Protein AF-A0A7Y5FKB8-F1 (afdb_monomer)

Secondary structure (DSSP, 8-state):
-HHHHHHHHHHTHHHHHHHHHTT-S-HHHHHHHHHHHHHHHHHHGGG-S-SSSHHHHHHHHHHHHHHHHHHHHHHH-

Mean predicted aligned error: 4.08 Å

pLDDT: mean 88.74, std 9.65, range [57.69, 97.56]

Sequence (77 aa):
MRDLITSKLLNQREQLLAYVRRKVSDSALAEDVLQDSLLKALRAAPELRDEEKLVPWFYRILNNAITDVYRRRQVEA

Solvent-accessible surface area (backbone atoms only — not comparable to full-atom values): 4446 Å² total; per-residue (Å²): 106,71,68,55,58,50,49,58,53,60,76,40,41,68,62,54,43,54,55,37,43,77,75,31,87,51,66,67,59,22,50,50,48,48,52,54,37,50,54,52,44,66,72,52,46,84,74,58,90,50,80,82,52,45,62,68,52,47,53,52,48,44,51,52,48,52,52,49,52,55,54,49,56,67,73,77,106

Foldseek 3Di:
DLVVLLCVLVVCLVVQLVVLCVLDVDSVVSVVLSVVLSVVLSVCVVVDPDSVCSVVVSVVSSVVSSVVVVVVVVVVD

Nearest PDB structures (foldseek):
  1h3l-assembly1_A  TM=9.128E-01  e=1.821E-02  Streptomyces coelicolor A3(2)
  8z6g-assembly1_B  TM=7.969E-01  e=2.312E-02  Pseudomonas aeruginosa
  8z6g-assembly3_F  TM=8.030E-01  e=9.107E-02  Pseudomonas aeruginosa
  6in7-assembly1_B  TM=8.339E-01  e=1.382E-01  Pseudomonas aeruginosa PAO1
  5wuq-assembly1_A  TM=8.418E-01  e=3.587E-01  Bacillus subtilis subsp. subtilis str. 168

Structure (mmCIF, N/CA/C/O backbone):
data_AF-A0A7Y5FKB8-F1
#
_entry.id   AF-A0A7Y5FKB8-F1
#
loop_
_atom_site.group_PDB
_atom_site.id
_atom_site.type_symbol
_atom_site.label_atom_id
_atom_site.label_alt_id
_atom_site.label_comp_id
_atom_site.label_asym_id
_atom_site.label_entity_id
_atom_site.label_seq_id
_atom_site.pdbx_PDB_ins_code
_atom_site.Cartn_x
_atom_site.Cartn_y
_atom_site.Cartn_z
_atom_site.occupancy
_atom_site.B_iso_or_equiv
_atom_site.auth_seq_id
_atom_site.auth_comp_id
_atom_site.auth_asym_id
_atom_site.auth_atom_id
_atom_site.pdbx_PDB_model_num
ATOM 1 N N . MET A 1 1 ? 12.095 -8.939 -16.760 1.00 57.69 1 MET A N 1
ATOM 2 C CA . MET A 1 1 ? 11.033 -7.907 -16.682 1.00 57.69 1 MET A CA 1
ATOM 3 C C . MET A 1 1 ? 10.090 -8.127 -15.498 1.00 57.69 1 MET A C 1
ATOM 5 O O . MET A 1 1 ? 10.102 -7.313 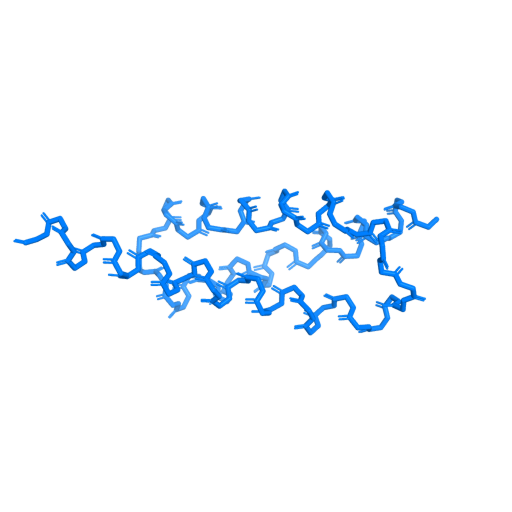-14.588 1.00 57.69 1 MET A O 1
ATOM 9 N N . ARG A 1 2 ? 9.322 -9.233 -15.445 1.00 61.31 2 ARG A N 1
ATOM 10 C CA . ARG A 1 2 ? 8.345 -9.506 -14.362 1.00 61.31 2 ARG A CA 1
ATOM 11 C C . ARG A 1 2 ? 8.966 -9.467 -12.954 1.00 61.31 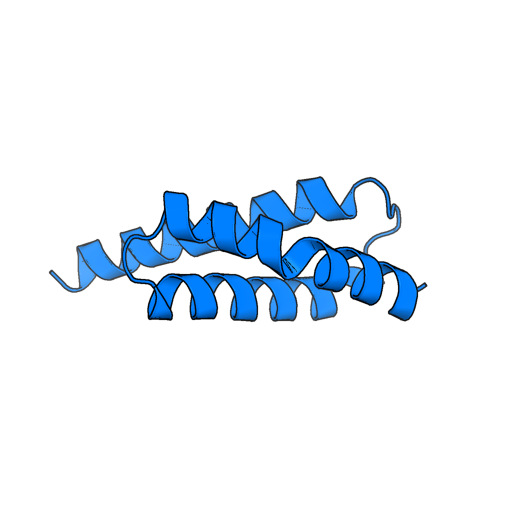2 ARG A C 1
ATOM 13 O O . ARG A 1 2 ? 8.403 -8.854 -12.049 1.00 61.31 2 ARG A O 1
ATOM 20 N N . ASP A 1 3 ? 10.161 -10.031 -12.807 1.00 71.81 3 ASP A N 1
ATOM 21 C CA . ASP A 1 3 ? 10.869 -10.091 -11.520 1.00 71.81 3 ASP A CA 1
ATOM 22 C C . ASP A 1 3 ? 11.459 -8.738 -11.098 1.00 71.81 3 ASP A C 1
ATOM 24 O O . ASP A 1 3 ? 11.563 -8.455 -9.906 1.00 71.81 3 ASP A O 1
ATOM 28 N N . LEU A 1 4 ? 11.771 -7.856 -12.056 1.00 73.50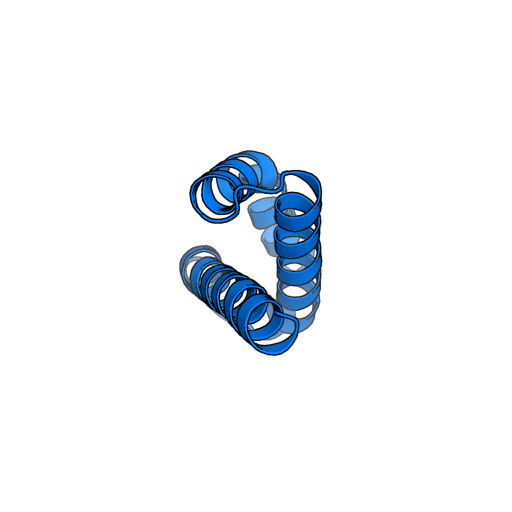 4 LEU A N 1
ATOM 29 C CA . LEU A 1 4 ? 12.308 -6.517 -11.790 1.00 73.50 4 LEU A CA 1
ATOM 30 C C . LEU A 1 4 ? 11.211 -5.575 -11.280 1.00 73.50 4 LEU A C 1
ATOM 32 O O . LEU A 1 4 ? 11.392 -4.901 -10.268 1.00 73.50 4 LEU A O 1
ATOM 36 N N . ILE A 1 5 ? 10.040 -5.601 -11.926 1.00 74.06 5 ILE A N 1
ATOM 37 C CA . ILE A 1 5 ? 8.839 -4.865 -11.501 1.00 74.06 5 ILE A CA 1
ATOM 38 C C . ILE A 1 5 ? 8.396 -5.307 -10.100 1.00 74.06 5 ILE A C 1
ATOM 40 O O . ILE A 1 5 ? 8.118 -4.471 -9.237 1.00 74.06 5 ILE A O 1
ATOM 44 N N . THR A 1 6 ? 8.391 -6.621 -9.862 1.00 78.00 6 THR A N 1
ATOM 45 C CA . THR A 1 6 ? 8.060 -7.212 -8.558 1.00 78.00 6 THR A CA 1
ATOM 46 C C . THR A 1 6 ? 9.048 -6.749 -7.491 1.00 78.00 6 THR A C 1
ATOM 48 O O . THR A 1 6 ? 8.639 -6.203 -6.467 1.00 78.00 6 THR A O 1
ATOM 51 N N . SER A 1 7 ? 10.350 -6.872 -7.759 1.00 84.56 7 SER A N 1
ATOM 52 C CA . SER A 1 7 ? 11.402 -6.449 -6.830 1.00 84.56 7 SER A CA 1
ATOM 53 C C . SER A 1 7 ? 11.331 -4.952 -6.522 1.00 84.56 7 SER A C 1
ATOM 55 O O . SER A 1 7 ? 11.477 -4.553 -5.371 1.00 84.56 7 SER A O 1
ATOM 57 N N . LYS A 1 8 ? 11.033 -4.106 -7.518 1.00 85.88 8 LYS A N 1
ATOM 58 C CA . LYS A 1 8 ? 10.914 -2.652 -7.337 1.00 85.88 8 LYS A CA 1
ATOM 59 C C . LYS A 1 8 ? 9.789 -2.275 -6.370 1.00 85.88 8 LYS A C 1
ATOM 61 O O . LYS A 1 8 ? 10.008 -1.434 -5.502 1.00 85.88 8 LYS A O 1
ATOM 66 N N . LEU A 1 9 ? 8.614 -2.904 -6.481 1.00 84.31 9 LEU A N 1
ATOM 67 C CA . LEU A 1 9 ? 7.498 -2.661 -5.556 1.00 84.31 9 LEU A CA 1
ATOM 68 C C . LEU A 1 9 ? 7.767 -3.231 -4.162 1.00 84.31 9 LEU A C 1
ATOM 70 O O . LEU A 1 9 ? 7.512 -2.553 -3.168 1.00 84.31 9 LEU A O 1
ATOM 74 N N . LEU A 1 10 ? 8.314 -4.447 -4.078 1.00 86.06 10 LEU A N 1
ATOM 75 C CA . LEU A 1 10 ? 8.622 -5.081 -2.794 1.00 86.06 10 LEU A CA 1
ATOM 76 C C . LEU A 1 10 ? 9.690 -4.306 -2.012 1.00 86.06 10 LEU A C 1
ATOM 78 O O . LEU A 1 10 ? 9.536 -4.113 -0.809 1.00 86.06 10 LEU A O 1
ATOM 82 N N . ASN A 1 11 ? 10.700 -3.757 -2.691 1.00 91.44 11 ASN A N 1
ATOM 83 C CA . ASN A 1 11 ? 11.718 -2.907 -2.066 1.00 91.44 11 ASN A CA 1
ATOM 84 C C . ASN A 1 11 ? 11.146 -1.596 -1.500 1.00 91.44 11 ASN A C 1
ATOM 86 O O . ASN A 1 11 ? 11.749 -0.986 -0.620 1.00 91.44 11 ASN A O 1
ATOM 90 N N . GLN A 1 12 ? 9.985 -1.151 -1.986 1.00 91.75 12 GLN A N 1
ATOM 91 C CA . GLN A 1 12 ? 9.299 0.047 -1.495 1.00 91.75 12 GLN A CA 1
ATOM 92 C C . GLN A 1 12 ? 8.193 -0.265 -0.481 1.00 91.75 12 GLN A C 1
ATOM 94 O O . GLN A 1 12 ? 7.543 0.665 0.000 1.00 91.75 12 GLN A O 1
ATOM 99 N N . ARG A 1 13 ? 7.980 -1.541 -0.125 1.00 92.94 13 ARG A N 1
ATOM 100 C CA . ARG A 1 13 ? 6.858 -1.984 0.717 1.00 92.94 13 ARG A CA 1
ATOM 101 C C . ARG A 1 13 ? 6.725 -1.171 2.001 1.00 92.94 13 ARG A C 1
ATOM 103 O O . ARG A 1 13 ? 5.628 -0.718 2.299 1.00 92.94 13 ARG A O 1
ATOM 110 N N . GLU A 1 14 ? 7.815 -0.941 2.727 1.00 94.62 14 GLU A N 1
ATOM 111 C CA . GLU A 1 14 ? 7.773 -0.205 4.000 1.00 94.62 14 GLU A CA 1
ATOM 112 C C . GLU A 1 14 ? 7.347 1.259 3.827 1.00 94.62 14 GLU A C 1
ATOM 114 O O . GLU A 1 14 ? 6.541 1.779 4.598 1.00 94.62 14 GLU A O 1
ATOM 119 N N . GLN A 1 15 ? 7.817 1.924 2.768 1.00 95.81 15 GLN A N 1
ATOM 120 C CA . GLN A 1 15 ? 7.418 3.303 2.462 1.00 95.81 15 GLN A CA 1
ATOM 121 C C . GLN A 1 15 ? 5.944 3.373 2.047 1.00 95.81 15 GLN A C 1
ATOM 123 O O . GLN A 1 15 ? 5.213 4.273 2.467 1.00 95.81 15 GLN A O 1
ATOM 128 N N . LEU A 1 16 ? 5.492 2.394 1.261 1.00 95.62 16 LEU A N 1
ATOM 129 C CA . LEU A 1 16 ? 4.099 2.262 0.844 1.00 95.62 16 LEU A CA 1
ATOM 130 C C . LEU A 1 16 ? 3.192 1.958 2.045 1.00 95.62 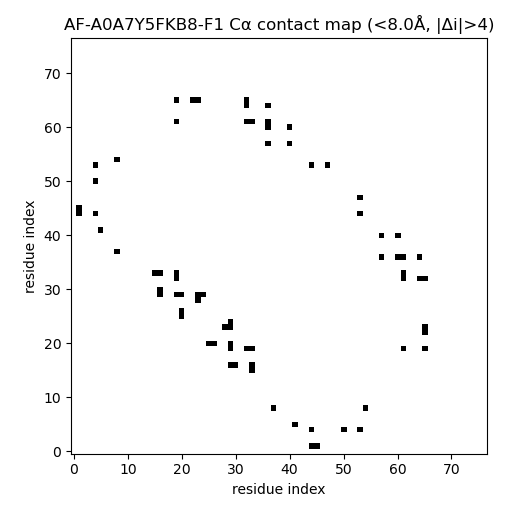16 LEU A C 1
ATOM 132 O O . LEU A 1 16 ? 2.127 2.558 2.171 1.00 95.62 16 LEU A O 1
ATOM 136 N N . LEU A 1 17 ? 3.630 1.108 2.976 1.00 96.50 17 LEU A N 1
ATOM 137 C CA . LEU A 1 17 ? 2.897 0.816 4.205 1.00 96.50 17 LEU A CA 1
ATOM 138 C C . LEU A 1 17 ? 2.784 2.050 5.096 1.00 96.50 17 LEU A C 1
ATOM 140 O O . LEU A 1 17 ? 1.698 2.363 5.579 1.00 96.50 17 LEU A O 1
ATOM 144 N N . ALA A 1 18 ? 3.876 2.796 5.271 1.00 97.12 18 ALA A N 1
ATOM 145 C CA . ALA A 1 18 ? 3.859 4.056 6.007 1.00 97.12 18 ALA A CA 1
ATOM 146 C C . ALA A 1 18 ? 2.891 5.072 5.375 1.00 97.12 18 ALA A C 1
ATOM 148 O O . ALA A 1 18 ? 2.178 5.778 6.090 1.00 97.12 18 ALA A O 1
ATOM 149 N N . TYR A 1 19 ? 2.820 5.126 4.042 1.00 97.19 19 TYR A N 1
ATOM 150 C CA . TYR A 1 19 ? 1.851 5.955 3.329 1.00 97.19 19 TYR A CA 1
ATOM 151 C C . TYR A 1 19 ? 0.401 5.539 3.614 1.00 97.19 19 TYR A C 1
ATOM 153 O O . TYR A 1 19 ? -0.428 6.399 3.917 1.00 97.19 19 TYR A O 1
ATOM 161 N N . VAL A 1 20 ? 0.094 4.239 3.560 1.00 97.44 20 VAL A N 1
ATOM 162 C CA . VAL A 1 20 ? -1.259 3.730 3.840 1.00 97.44 20 VAL A CA 1
ATOM 163 C C . VAL A 1 20 ? -1.638 3.961 5.302 1.00 97.44 20 VAL A C 1
ATOM 165 O O . VAL A 1 20 ? -2.722 4.471 5.560 1.00 97.44 20 VAL A O 1
ATOM 168 N N . ARG A 1 21 ? -0.737 3.697 6.256 1.00 97.50 21 ARG A N 1
ATOM 169 C CA . ARG A 1 21 ? -0.971 3.917 7.698 1.00 97.50 21 ARG A CA 1
ATOM 170 C C . ARG A 1 21 ? -1.256 5.379 8.056 1.00 97.50 21 ARG A C 1
ATOM 172 O O . ARG A 1 21 ? -1.986 5.652 8.999 1.00 97.50 21 ARG A O 1
ATOM 179 N N . ARG A 1 22 ? -0.742 6.345 7.283 1.00 96.75 22 ARG A N 1
ATOM 180 C CA . ARG A 1 22 ? -1.111 7.770 7.440 1.00 96.75 22 ARG A CA 1
ATOM 181 C C . ARG A 1 22 ? -2.550 8.071 7.015 1.00 96.75 22 ARG A C 1
ATOM 183 O O . ARG A 1 22 ? -3.076 9.120 7.369 1.00 96.75 22 ARG A O 1
ATOM 190 N N . LYS A 1 23 ? -3.160 7.196 6.216 1.00 96.19 23 LYS A N 1
ATOM 191 C CA . LYS A 1 23 ? -4.501 7.362 5.646 1.00 96.19 23 LYS A CA 1
ATOM 192 C C . LYS A 1 23 ? -5.524 6.402 6.224 1.00 96.19 23 LYS A C 1
ATOM 194 O O . LYS A 1 23 ? -6.700 6.707 6.116 1.00 96.19 23 LYS A O 1
ATOM 199 N N . VAL A 1 24 ? -5.114 5.273 6.788 1.00 96.06 24 VAL A N 1
ATOM 200 C CA . VAL A 1 24 ? -5.965 4.246 7.396 1.00 96.06 24 VAL A CA 1
ATOM 201 C C . VAL A 1 24 ? -5.439 4.019 8.809 1.00 96.06 24 VAL A C 1
ATOM 203 O O . VAL A 1 24 ? -4.331 3.520 8.979 1.00 96.06 24 VAL A O 1
ATOM 206 N N . SER A 1 25 ? -6.210 4.442 9.814 1.00 91.81 25 SER A N 1
ATOM 207 C CA . SER A 1 25 ? -5.793 4.429 11.225 1.00 91.81 25 SER A CA 1
ATOM 208 C C . SER A 1 25 ? -5.684 3.026 11.823 1.00 91.81 25 SER A C 1
ATOM 210 O O . SER A 1 25 ? -4.898 2.800 12.740 1.00 91.81 25 SER A O 1
ATOM 212 N N . ASP A 1 26 ? -6.464 2.083 11.303 1.00 94.94 26 ASP A N 1
ATOM 213 C CA . ASP A 1 26 ? -6.392 0.678 11.681 1.00 94.94 26 ASP A CA 1
ATOM 214 C C . ASP A 1 26 ? -5.165 0.032 11.027 1.00 94.94 26 ASP A C 1
ATOM 216 O O . ASP A 1 26 ? -5.047 -0.014 9.801 1.00 94.94 26 ASP A O 1
ATOM 220 N N . SER A 1 27 ? -4.237 -0.446 11.857 1.00 94.44 27 SER 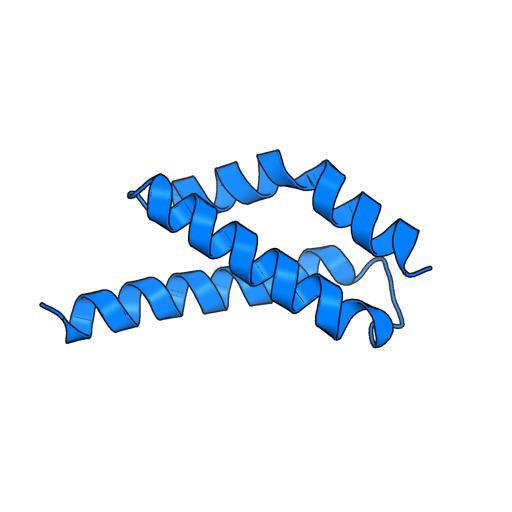A N 1
ATOM 221 C CA . SER A 1 27 ? -2.964 -0.989 11.384 1.00 94.44 27 SER A CA 1
ATOM 222 C C . SER A 1 27 ? -3.118 -2.314 10.643 1.00 94.44 27 SER A C 1
ATOM 224 O O . SER A 1 27 ? -2.390 -2.525 9.676 1.00 94.44 27 SER A O 1
ATOM 226 N N . ALA A 1 28 ? -4.056 -3.173 11.054 1.00 95.38 28 ALA A N 1
ATOM 227 C CA . ALA A 1 28 ? -4.311 -4.438 10.370 1.00 95.38 28 ALA A CA 1
ATOM 228 C C . ALA A 1 28 ? -4.929 -4.166 8.997 1.00 95.38 28 ALA A C 1
ATOM 230 O O . ALA A 1 28 ? -4.420 -4.623 7.977 1.00 95.38 28 ALA A O 1
ATOM 231 N N . LEU A 1 29 ? -5.932 -3.287 8.952 1.00 95.62 29 LEU A N 1
ATOM 232 C CA . LEU A 1 29 ? -6.565 -2.910 7.692 1.00 95.62 29 LEU A CA 1
ATOM 233 C C . LEU A 1 29 ? -5.603 -2.189 6.737 1.00 95.62 29 LEU A C 1
ATOM 235 O O . LEU A 1 29 ? -5.700 -2.342 5.522 1.00 95.62 29 LEU A O 1
ATOM 239 N N . ALA A 1 30 ? -4.667 -1.393 7.259 1.00 97.00 30 ALA A N 1
ATOM 240 C CA . ALA A 1 30 ? -3.630 -0.768 6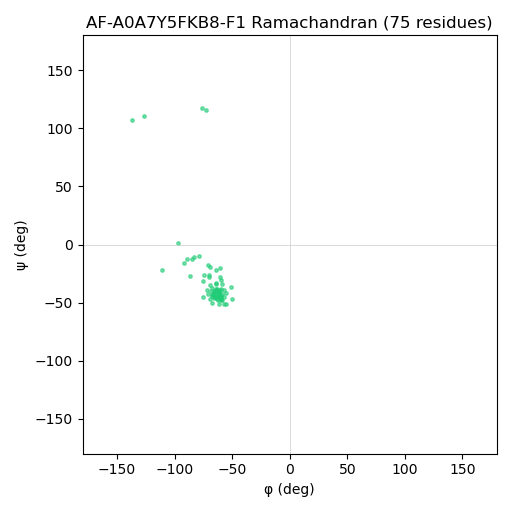.443 1.00 97.00 30 ALA A CA 1
ATOM 241 C C . ALA A 1 30 ? -2.705 -1.807 5.783 1.00 97.00 30 ALA A C 1
ATOM 243 O O . ALA A 1 30 ? -2.307 -1.626 4.628 1.00 97.00 30 ALA A O 1
ATOM 244 N N . GLU A 1 31 ? -2.367 -2.886 6.495 1.00 96.81 31 GLU A N 1
ATOM 245 C CA . GLU A 1 31 ? -1.595 -3.996 5.932 1.00 96.81 31 GLU A CA 1
ATOM 246 C C . GLU A 1 31 ? -2.385 -4.759 4.872 1.00 96.81 31 GLU A C 1
ATOM 248 O O . GLU A 1 31 ? -1.846 -4.987 3.785 1.00 96.81 31 GLU A O 1
ATOM 253 N N . ASP A 1 32 ? -3.664 -5.035 5.125 1.00 96.31 32 ASP A N 1
ATOM 254 C CA . ASP A 1 32 ? -4.553 -5.693 4.162 1.00 96.31 32 ASP A CA 1
ATOM 255 C C . ASP A 1 32 ? -4.683 -4.872 2.871 1.00 96.31 32 ASP A C 1
ATOM 257 O O . ASP A 1 32 ? -4.487 -5.385 1.767 1.00 96.31 32 ASP A O 1
ATOM 261 N N . VAL A 1 33 ? -4.917 -3.558 2.988 1.00 96.88 33 VAL A N 1
ATOM 262 C CA . VAL A 1 33 ? -5.000 -2.638 1.840 1.00 96.88 33 VAL A CA 1
ATOM 263 C C . VAL A 1 33 ? -3.730 -2.677 0.998 1.00 96.88 33 VAL A C 1
ATOM 265 O O . VAL A 1 33 ? -3.801 -2.711 -0.238 1.00 96.88 33 VAL A O 1
ATOM 268 N N . LEU A 1 34 ? -2.561 -2.651 1.643 1.00 96.94 34 LEU A N 1
ATOM 269 C CA . LEU A 1 34 ? -1.292 -2.720 0.931 1.00 96.94 34 LEU A CA 1
ATOM 270 C C . LEU A 1 34 ? -1.118 -4.080 0.251 1.00 96.94 34 LEU A C 1
ATOM 272 O O . LEU A 1 34 ? -0.728 -4.123 -0.918 1.00 96.94 34 LEU A O 1
ATOM 276 N N . GLN A 1 35 ? -1.403 -5.172 0.957 1.00 94.94 35 GLN A N 1
ATOM 277 C CA . GLN A 1 35 ? -1.236 -6.528 0.447 1.00 94.94 35 GLN A CA 1
ATOM 278 C C . GLN A 1 35 ? -2.130 -6.780 -0.773 1.00 94.94 35 GLN A C 1
ATOM 280 O O . GLN A 1 35 ? -1.633 -7.200 -1.821 1.00 94.94 35 GLN A O 1
ATOM 285 N N . ASP A 1 36 ? -3.410 -6.427 -0.691 1.00 95.69 36 ASP A N 1
ATOM 286 C CA . ASP A 1 36 ? -4.355 -6.544 -1.802 1.00 95.69 36 ASP A CA 1
ATOM 287 C C . ASP A 1 36 ? -3.939 -5.695 -3.003 1.00 95.69 36 ASP A C 1
ATOM 289 O O . ASP A 1 36 ? -4.039 -6.122 -4.158 1.00 95.69 36 ASP A O 1
ATOM 293 N N . SER A 1 37 ? -3.448 -4.483 -2.745 1.00 95.75 37 SER A N 1
ATOM 294 C CA . SER A 1 37 ? -2.972 -3.590 -3.801 1.00 95.75 37 SER A CA 1
ATOM 295 C C . SER A 1 37 ? -1.736 -4.158 -4.493 1.00 95.75 37 SER A C 1
ATOM 297 O O . SER A 1 37 ? -1.677 -4.143 -5.723 1.00 95.75 37 SER A O 1
ATOM 299 N N . LEU A 1 38 ? -0.780 -4.713 -3.738 1.00 93.00 38 LEU A N 1
ATOM 300 C CA . LEU A 1 38 ? 0.391 -5.404 -4.285 1.00 93.00 38 LEU A CA 1
ATOM 301 C C . LEU A 1 38 ? -0.025 -6.611 -5.131 1.00 93.00 38 LEU A C 1
ATOM 303 O O . LEU A 1 38 ? 0.451 -6.749 -6.254 1.00 93.00 38 LEU A O 1
ATOM 307 N N . LEU A 1 39 ? -0.960 -7.441 -4.662 1.00 92.38 39 LEU A N 1
ATOM 308 C CA . LEU A 1 39 ? -1.467 -8.581 -5.433 1.00 92.38 39 LEU A CA 1
ATOM 309 C C . LEU A 1 39 ? -2.114 -8.142 -6.754 1.00 92.38 39 LEU A C 1
ATOM 311 O O . LEU A 1 39 ? -1.833 -8.729 -7.802 1.00 92.38 39 LEU A O 1
ATOM 315 N N . LYS A 1 40 ? -2.940 -7.087 -6.735 1.00 91.31 40 LYS A N 1
ATOM 316 C CA . LYS A 1 40 ? -3.522 -6.494 -7.953 1.00 91.31 40 LYS A CA 1
ATOM 317 C C . LYS A 1 40 ? -2.434 -5.991 -8.898 1.00 91.31 40 LYS A C 1
ATOM 319 O O . LYS A 1 40 ? -2.481 -6.269 -10.095 1.00 91.31 40 LYS A O 1
ATOM 324 N N . ALA A 1 41 ? -1.439 -5.296 -8.355 1.00 89.31 41 ALA A N 1
ATOM 325 C CA . ALA A 1 41 ? -0.340 -4.751 -9.130 1.00 89.31 41 ALA A CA 1
ATOM 326 C C . ALA A 1 41 ? 0.499 -5.845 -9.792 1.00 89.31 41 ALA A C 1
ATOM 328 O O . ALA A 1 41 ? 0.775 -5.745 -10.978 1.00 89.31 41 ALA A O 1
ATOM 329 N N . LEU A 1 42 ? 0.842 -6.917 -9.075 1.00 85.75 42 LEU A N 1
ATOM 330 C CA . LEU A 1 42 ? 1.617 -8.040 -9.613 1.00 85.75 42 LEU A CA 1
ATOM 331 C C . LEU A 1 42 ? 0.873 -8.793 -10.723 1.00 85.75 42 LEU A C 1
ATOM 333 O O . LEU A 1 42 ? 1.500 -9.277 -11.665 1.00 85.75 42 LEU A O 1
ATOM 337 N N . ARG A 1 43 ? -0.461 -8.865 -10.642 1.00 87.25 43 ARG A N 1
ATOM 338 C CA . ARG A 1 43 ? -1.302 -9.478 -11.682 1.00 87.25 43 ARG A CA 1
ATOM 339 C C . ARG A 1 43 ? -1.378 -8.627 -12.952 1.00 87.25 43 ARG A C 1
ATOM 341 O O . ARG A 1 43 ? -1.339 -9.193 -14.037 1.00 87.25 43 ARG A O 1
ATOM 348 N N . ALA A 1 44 ? -1.449 -7.302 -12.822 1.00 85.94 44 ALA A N 1
ATOM 349 C CA . ALA A 1 44 ? -1.560 -6.375 -13.956 1.00 85.94 44 ALA A CA 1
ATOM 350 C C . ALA A 1 44 ? -0.203 -5.854 -14.482 1.00 85.94 44 ALA A C 1
ATOM 352 O O . ALA A 1 44 ? -0.109 -5.372 -15.607 1.00 85.94 44 ALA A O 1
ATOM 353 N N . ALA A 1 45 ? 0.875 -5.999 -13.708 1.00 77.94 45 ALA A N 1
ATOM 354 C CA . ALA A 1 45 ? 2.241 -5.613 -14.063 1.00 77.94 45 ALA A CA 1
ATOM 355 C C . ALA A 1 45 ? 2.746 -6.131 -15.425 1.00 77.94 45 ALA A C 1
ATOM 357 O O . ALA A 1 45 ? 3.466 -5.383 -16.084 1.00 77.94 45 ALA A O 1
ATOM 358 N N . PRO A 1 46 ? 2.405 -7.351 -15.893 1.00 76.56 46 PRO A N 1
ATOM 359 C CA . PRO A 1 46 ? 2.833 -7.830 -17.209 1.00 76.56 46 PRO A CA 1
ATOM 360 C C . PRO A 1 46 ? 2.346 -6.968 -18.383 1.00 76.56 46 PRO A C 1
ATOM 362 O O . PRO A 1 46 ? 2.924 -7.040 -19.463 1.00 76.56 46 PRO A O 1
ATOM 365 N N . GLU A 1 47 ? 1.302 -6.161 -18.182 1.00 78.06 47 GLU A N 1
ATOM 366 C CA . GLU A 1 47 ? 0.752 -5.254 -19.193 1.00 78.06 47 GLU A CA 1
ATOM 367 C C . GLU A 1 47 ? 1.414 -3.866 -19.168 1.00 78.06 47 GLU A C 1
ATOM 369 O O . GLU A 1 47 ? 1.255 -3.085 -20.112 1.00 78.06 47 GLU A O 1
ATOM 374 N N . LEU A 1 48 ? 2.192 -3.542 -18.123 1.00 76.31 48 LEU A N 1
ATOM 375 C CA . LEU A 1 48 ? 2.942 -2.291 -18.075 1.00 76.31 48 LEU A CA 1
ATOM 376 C C . LEU A 1 48 ? 4.127 -2.346 -19.039 1.00 76.31 48 LEU A C 1
ATOM 378 O O . LEU A 1 48 ? 5.085 -3.090 -18.855 1.00 76.31 48 LEU A O 1
ATOM 382 N N . ARG A 1 49 ? 4.077 -1.474 -20.047 1.00 71.00 49 ARG A N 1
ATOM 383 C CA . ARG A 1 49 ? 5.153 -1.279 -21.030 1.00 71.00 49 ARG A CA 1
ATOM 384 C C . ARG A 1 49 ? 6.262 -0.340 -20.545 1.00 71.00 49 ARG A C 1
ATOM 386 O O . ARG A 1 49 ? 7.283 -0.226 -21.209 1.00 71.00 49 ARG A O 1
ATOM 393 N N . ASP A 1 50 ? 6.040 0.353 -19.429 1.00 83.00 50 ASP A N 1
ATOM 394 C CA . ASP A 1 50 ? 6.891 1.433 -18.928 1.00 83.00 50 ASP A CA 1
ATOM 395 C C . ASP A 1 50 ? 7.085 1.298 -17.409 1.00 83.00 50 ASP A C 1
ATOM 397 O O . ASP A 1 50 ? 6.169 1.542 -16.617 1.00 83.00 50 ASP A O 1
ATOM 401 N N . GLU A 1 51 ? 8.287 0.887 -17.003 1.00 79.88 51 GLU A N 1
ATOM 402 C CA . GLU A 1 51 ? 8.652 0.650 -15.602 1.00 79.88 51 GLU A CA 1
ATOM 403 C C . GLU A 1 51 ? 8.782 1.937 -14.769 1.00 79.88 51 GLU A C 1
ATOM 405 O O . GLU A 1 51 ? 8.767 1.881 -13.530 1.00 79.88 51 GLU A O 1
ATOM 410 N N . GLU A 1 52 ? 8.914 3.103 -15.406 1.00 84.56 52 GLU A N 1
ATOM 411 C CA . GLU A 1 52 ? 8.965 4.392 -14.708 1.00 84.56 52 GLU A CA 1
ATOM 412 C C . GLU A 1 52 ? 7.572 4.801 -14.225 1.00 84.56 52 GLU A C 1
ATOM 414 O O . GLU A 1 52 ? 7.414 5.376 -13.146 1.00 84.56 52 GLU A O 1
ATOM 419 N N . LYS A 1 53 ? 6.533 4.404 -14.968 1.00 87.75 53 LYS A N 1
ATOM 420 C CA . LYS A 1 53 ? 5.131 4.661 -14.613 1.00 87.75 53 LYS A CA 1
ATOM 421 C C . LYS A 1 53 ? 4.576 3.720 -13.546 1.00 87.75 53 LYS A C 1
ATOM 423 O O . LYS A 1 53 ? 3.497 3.996 -13.018 1.00 87.75 53 LYS A O 1
ATOM 428 N N . LEU A 1 54 ? 5.305 2.662 -13.187 1.00 87.50 54 LEU A N 1
ATOM 429 C CA . LEU A 1 54 ? 4.871 1.651 -12.220 1.00 87.50 54 LEU A CA 1
ATOM 430 C C . LEU A 1 54 ? 4.486 2.252 -10.865 1.00 87.50 54 LEU A C 1
ATOM 432 O O . LEU A 1 54 ? 3.401 1.977 -10.363 1.00 87.50 54 LEU A O 1
ATOM 436 N N . VAL A 1 55 ? 5.352 3.083 -10.279 1.00 88.50 55 VAL A N 1
ATOM 437 C CA . VAL A 1 55 ? 5.124 3.651 -8.940 1.00 88.50 55 VAL A CA 1
ATOM 438 C C . VAL A 1 55 ? 3.943 4.637 -8.946 1.00 88.50 55 VAL A C 1
ATOM 440 O O . VAL A 1 55 ? 3.023 4.448 -8.149 1.00 88.50 55 VAL A O 1
ATOM 443 N N . PRO A 1 56 ? 3.867 5.630 -9.860 1.00 91.88 56 PRO A N 1
ATOM 444 C CA . PRO A 1 56 ? 2.687 6.491 -9.973 1.00 91.88 56 PRO A CA 1
ATOM 445 C C . PRO A 1 56 ? 1.382 5.724 -10.219 1.00 91.88 56 PRO A C 1
ATOM 447 O O . PRO A 1 56 ? 0.341 6.074 -9.665 1.00 91.88 56 PRO A O 1
ATOM 450 N N . TRP A 1 57 ? 1.413 4.675 -11.045 1.00 92.69 57 TRP A N 1
ATO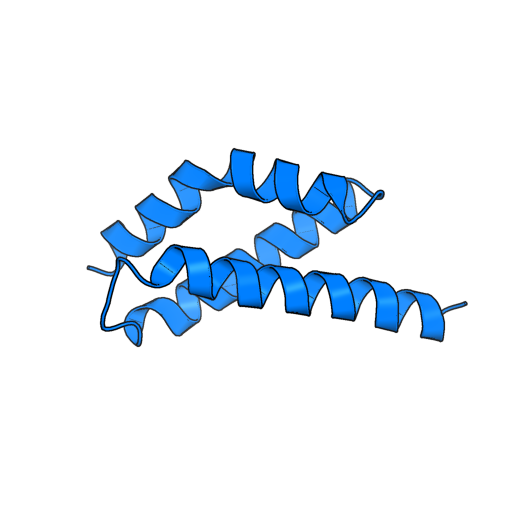M 451 C CA . TRP A 1 57 ? 0.257 3.809 -11.271 1.00 92.69 57 TRP A CA 1
ATOM 452 C C . TRP A 1 57 ? -0.130 3.029 -10.009 1.00 92.69 57 TRP A C 1
ATOM 454 O O . TRP A 1 57 ? -1.309 2.980 -9.663 1.00 92.69 57 TRP A O 1
ATOM 464 N N . PHE A 1 58 ? 0.846 2.514 -9.262 1.00 93.81 58 PHE A N 1
ATOM 465 C CA . PHE A 1 58 ? 0.603 1.808 -8.009 1.00 93.81 58 PHE A CA 1
ATOM 466 C C . PHE A 1 58 ? -0.049 2.702 -6.946 1.00 93.81 58 PHE A C 1
ATOM 468 O O . PHE A 1 58 ? -1.006 2.289 -6.292 1.00 93.81 58 PHE A O 1
ATOM 475 N N . TYR A 1 59 ? 0.376 3.964 -6.831 1.00 94.44 59 TYR A N 1
ATOM 476 C CA . TYR A 1 59 ? -0.289 4.929 -5.949 1.00 94.44 59 TYR A CA 1
ATOM 477 C C . TYR A 1 59 ? -1.761 5.159 -6.318 1.00 94.44 59 TYR A C 1
ATOM 479 O O . TYR A 1 59 ? -2.575 5.410 -5.429 1.00 94.44 59 TYR A O 1
ATOM 487 N N . ARG A 1 60 ? -2.147 5.040 -7.598 1.00 95.12 60 ARG A N 1
ATOM 488 C CA . ARG A 1 60 ? -3.569 5.088 -7.987 1.00 95.12 60 ARG A CA 1
ATOM 489 C C . ARG A 1 60 ? -4.336 3.880 -7.453 1.00 95.12 60 ARG A C 1
ATOM 491 O O . ARG A 1 60 ? -5.425 4.059 -6.919 1.00 95.12 60 ARG A O 1
ATOM 498 N N . ILE A 1 61 ? -3.758 2.680 -7.535 1.00 95.31 61 ILE A N 1
ATOM 499 C CA . ILE A 1 61 ? -4.356 1.462 -6.961 1.00 95.31 61 ILE A CA 1
ATOM 500 C C . ILE A 1 61 ? -4.552 1.626 -5.451 1.00 95.31 61 ILE A C 1
ATOM 502 O O . ILE A 1 61 ? -5.651 1.379 -4.958 1.00 95.31 61 ILE A O 1
ATOM 506 N N . LEU A 1 62 ? -3.523 2.098 -4.738 1.00 96.88 62 LEU A N 1
ATOM 507 C CA . LEU A 1 62 ? -3.598 2.336 -3.295 1.00 96.88 62 LEU A CA 1
ATOM 508 C C . LEU A 1 62 ? -4.696 3.335 -2.929 1.00 96.88 62 LEU A C 1
ATOM 510 O O . LEU A 1 62 ? -5.494 3.065 -2.038 1.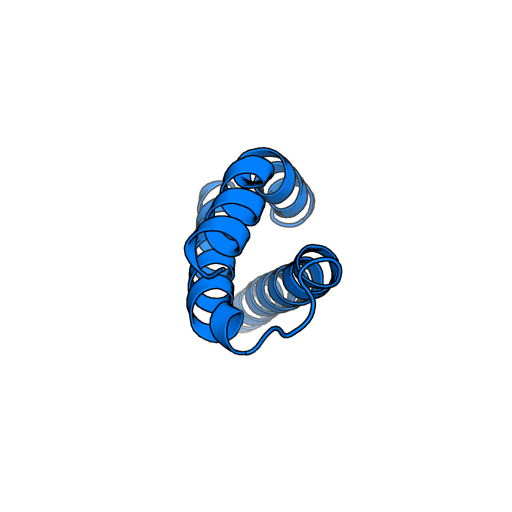00 96.88 62 LEU A O 1
ATOM 514 N N . ASN A 1 63 ? -4.763 4.476 -3.617 1.00 97.56 63 ASN A N 1
ATOM 515 C CA . ASN A 1 63 ? -5.784 5.482 -3.330 1.00 97.56 63 ASN A CA 1
ATOM 516 C C . ASN A 1 63 ? -7.198 4.935 -3.553 1.00 97.56 63 ASN A C 1
ATOM 518 O O . ASN A 1 63 ? -8.057 5.143 -2.701 1.00 97.56 63 ASN A O 1
ATOM 522 N N . ASN A 1 64 ? -7.419 4.171 -4.626 1.00 96.81 64 ASN A N 1
ATOM 523 C CA . ASN A 1 64 ? -8.709 3.526 -4.871 1.00 96.81 64 ASN A CA 1
ATOM 524 C C . ASN A 1 64 ? -9.067 2.528 -3.759 1.00 96.81 64 ASN A C 1
ATOM 526 O O . ASN A 1 64 ? -10.191 2.539 -3.267 1.00 96.81 64 ASN A O 1
ATOM 530 N N . ALA A 1 65 ? -8.109 1.703 -3.325 1.00 96.50 65 ALA A N 1
ATOM 531 C CA . ALA A 1 65 ? -8.323 0.741 -2.244 1.00 96.50 65 ALA A CA 1
ATOM 532 C C . ALA A 1 65 ? -8.649 1.430 -0.905 1.00 96.50 65 ALA A C 1
ATOM 534 O O . ALA A 1 65 ? -9.546 0.994 -0.186 1.00 96.50 65 ALA A O 1
ATOM 535 N N . ILE A 1 66 ? -7.975 2.540 -0.595 1.00 96.50 66 ILE A N 1
ATOM 536 C CA . ILE A 1 66 ? -8.249 3.349 0.600 1.00 96.50 66 ILE A CA 1
ATOM 537 C C . ILE A 1 66 ? -9.651 3.965 0.527 1.00 96.50 66 ILE A C 1
ATOM 539 O O . ILE A 1 66 ? -10.400 3.907 1.501 1.00 96.50 66 ILE A O 1
ATOM 543 N N . THR A 1 67 ? -10.032 4.531 -0.620 1.00 96.44 67 THR A N 1
ATOM 544 C CA . THR A 1 67 ? -11.387 5.055 -0.829 1.00 96.44 67 THR A CA 1
ATOM 545 C C . THR A 1 67 ? -12.441 3.965 -0.639 1.00 96.44 67 THR A C 1
ATOM 547 O O . THR A 1 67 ? -13.446 4.207 0.026 1.00 96.44 67 THR A O 1
ATOM 550 N N . ASP A 1 68 ? -12.206 2.757 -1.155 1.00 94.62 68 ASP A N 1
ATOM 551 C CA . ASP A 1 68 ? -13.118 1.625 -0.979 1.00 94.62 68 ASP A CA 1
ATOM 552 C C . ASP A 1 68 ? -13.268 1.201 0.486 1.00 94.62 68 ASP A C 1
ATOM 554 O O . ASP A 1 68 ? -14.384 0.904 0.913 1.00 94.62 68 ASP A O 1
ATOM 558 N N . VAL A 1 69 ? -12.186 1.215 1.270 1.00 93.75 69 VAL A N 1
ATOM 559 C CA . VAL A 1 69 ? -12.244 0.966 2.720 1.00 93.75 69 VAL A CA 1
ATOM 560 C C . VAL A 1 69 ? -13.194 1.943 3.406 1.00 93.75 69 VAL A C 1
ATOM 562 O O . VAL A 1 69 ? -14.090 1.525 4.140 1.00 93.75 69 VAL A O 1
ATOM 565 N N . TYR A 1 70 ? -13.033 3.242 3.152 1.00 92.19 70 TYR A N 1
ATOM 566 C CA . TYR A 1 70 ? -13.881 4.256 3.775 1.00 92.19 70 TYR A CA 1
ATOM 567 C C . TYR A 1 70 ? -15.327 4.182 3.296 1.00 92.19 70 TYR A C 1
ATOM 569 O O . TYR A 1 70 ? -16.243 4.326 4.103 1.00 92.19 70 TYR A O 1
ATOM 577 N N . ARG A 1 71 ? -15.538 3.882 2.012 1.00 91.94 71 ARG A N 1
ATOM 578 C CA . ARG A 1 71 ? -16.874 3.680 1.451 1.00 91.94 71 ARG A CA 1
ATOM 579 C C . ARG A 1 71 ? -17.595 2.501 2.106 1.00 91.94 71 ARG A C 1
ATOM 581 O O . ARG A 1 71 ? -18.776 2.618 2.397 1.00 91.94 71 ARG A O 1
ATOM 588 N N . ARG A 1 72 ? -16.910 1.379 2.353 1.00 90.00 72 ARG A N 1
ATOM 589 C CA . ARG A 1 72 ? -17.508 0.209 3.0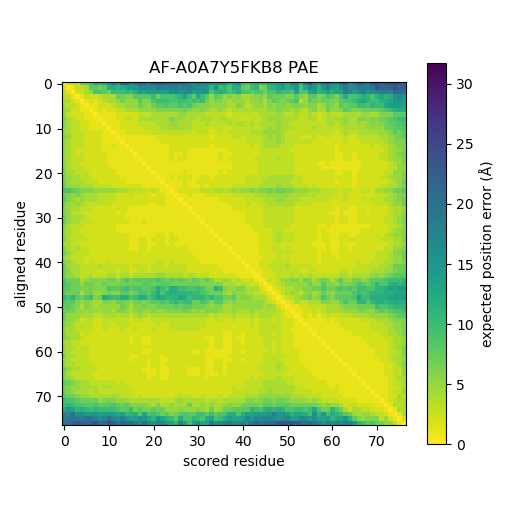27 1.00 90.00 72 ARG A CA 1
ATOM 590 C C . ARG A 1 72 ? -17.833 0.500 4.488 1.00 90.00 72 ARG A C 1
ATOM 592 O O . ARG A 1 72 ? -18.950 0.238 4.912 1.00 90.00 72 ARG A O 1
ATOM 599 N N . ARG A 1 73 ? -16.919 1.154 5.213 1.00 85.88 73 ARG A N 1
ATOM 600 C CA . ARG A 1 73 ? -17.153 1.571 6.606 1.00 85.88 73 ARG A CA 1
ATOM 601 C C . ARG A 1 73 ? -18.354 2.508 6.762 1.00 85.88 73 ARG A C 1
ATOM 603 O O . ARG A 1 73 ? -19.035 2.435 7.770 1.00 85.88 73 ARG A O 1
ATOM 610 N N . GLN A 1 74 ? -18.618 3.373 5.781 1.00 84.31 74 GLN A N 1
ATOM 611 C CA . GLN A 1 74 ? -19.810 4.233 5.783 1.00 84.31 74 GLN A CA 1
ATOM 612 C C . GLN A 1 74 ? -21.121 3.472 5.552 1.00 84.31 74 GLN A C 1
ATOM 614 O O . GLN A 1 74 ? -22.167 3.968 5.942 1.00 84.31 74 GLN A O 1
ATOM 619 N N . VAL A 1 75 ? -21.080 2.319 4.881 1.00 79.69 75 VAL A N 1
ATOM 620 C CA . VAL A 1 75 ? -22.270 1.496 4.602 1.00 79.69 75 VAL A CA 1
ATOM 621 C C . VAL A 1 75 ? -22.568 0.529 5.754 1.00 79.69 75 VAL A C 1
ATOM 623 O O . VAL A 1 75 ? -23.714 0.134 5.934 1.00 79.69 75 VAL A O 1
ATOM 626 N N . GLU A 1 76 ? -21.547 0.138 6.517 1.00 65.69 76 GLU A N 1
ATOM 627 C CA . GLU A 1 76 ? -21.661 -0.773 7.667 1.00 65.69 76 GLU A CA 1
ATOM 628 C C . GLU A 1 76 ? -22.040 -0.068 8.988 1.00 65.69 76 GLU A C 1
ATOM 630 O O . GLU A 1 76 ? -22.374 -0.755 9.953 1.00 65.69 76 GLU A O 1
ATOM 635 N N . ALA A 1 77 ? -21.975 1.270 9.034 1.00 58.72 77 ALA A N 1
ATOM 636 C CA . ALA A 1 77 ? -22.310 2.109 10.192 1.00 58.72 77 ALA A CA 1
ATOM 637 C C . ALA A 1 77 ? -23.759 2.615 10.139 1.00 58.72 77 ALA A C 1
ATOM 639 O O . ALA A 1 77 ? -24.394 2.653 11.218 1.00 58.72 77 ALA A O 1
#

Radius of gyration: 12.98 Å; Cα contacts (8 Å, |Δi|>4): 37; chains: 1; bounding box: 35×18×33 Å